Protein AF-A0A9E0UYW6-F1 (afdb_monomer)

Structure (mmCIF, N/CA/C/O backbone):
data_AF-A0A9E0UYW6-F1
#
_entry.id   AF-A0A9E0UYW6-F1
#
loop_
_atom_site.group_PDB
_atom_site.id
_atom_site.type_symbol
_atom_site.label_atom_id
_atom_site.label_alt_id
_atom_site.label_comp_id
_atom_site.label_asym_id
_atom_site.label_entity_id
_atom_site.label_seq_id
_atom_site.pdbx_PDB_ins_code
_atom_site.Cartn_x
_atom_site.Cartn_y
_atom_site.Cartn_z
_atom_site.occupancy
_atom_site.B_iso_or_equiv
_atom_site.auth_seq_id
_atom_site.auth_comp_id
_atom_site.auth_asym_id
_atom_site.auth_atom_id
_atom_site.pdbx_PDB_model_num
ATOM 1 N N . TRP A 1 1 ? -3.439 10.040 4.494 1.00 89.31 1 TRP A N 1
ATOM 2 C CA . TRP A 1 1 ? -3.056 8.781 5.173 1.00 89.31 1 TRP A CA 1
ATOM 3 C C . TRP A 1 1 ? -3.060 7.593 4.221 1.00 89.31 1 TRP A C 1
ATOM 5 O O . TRP A 1 1 ? -1.986 7.087 3.965 1.00 89.31 1 TRP A O 1
ATOM 15 N N . VAL A 1 2 ? -4.200 7.174 3.647 1.00 91.94 2 VAL A N 1
ATOM 16 C CA . VAL A 1 2 ? -4.232 6.008 2.729 1.00 91.94 2 VAL A CA 1
ATOM 17 C C . VAL A 1 2 ? -3.283 6.191 1.539 1.00 91.94 2 VAL A C 1
ATOM 19 O O . VAL A 1 2 ? -2.475 5.313 1.262 1.00 91.94 2 VAL A O 1
ATOM 22 N N . VAL A 1 3 ? -3.342 7.355 0.879 1.00 94.12 3 VAL A N 1
ATOM 23 C CA . VAL A 1 3 ? -2.439 7.701 -0.234 1.00 94.12 3 VAL A CA 1
ATOM 24 C C . VAL A 1 3 ? -0.979 7.660 0.213 1.00 94.12 3 VAL A C 1
ATOM 26 O O . VAL A 1 3 ? -0.189 6.973 -0.416 1.00 94.12 3 VAL A O 1
ATOM 29 N N . GLU A 1 4 ? -0.647 8.315 1.329 1.00 93.44 4 GLU A N 1
ATOM 30 C CA . GLU A 1 4 ? 0.700 8.288 1.918 1.00 93.44 4 GLU A CA 1
ATOM 31 C C . GLU A 1 4 ? 1.199 6.859 2.152 1.00 93.44 4 GLU A C 1
ATOM 33 O O . GLU A 1 4 ? 2.276 6.504 1.691 1.00 93.44 4 GLU A O 1
ATOM 38 N N . VAL A 1 5 ? 0.396 6.004 2.790 1.00 91.69 5 VAL A N 1
ATOM 39 C CA . VAL A 1 5 ? 0.756 4.601 3.045 1.00 91.69 5 VAL A CA 1
ATOM 40 C C . VAL A 1 5 ? 1.013 3.852 1.737 1.00 91.69 5 VAL A C 1
ATOM 42 O O . VAL A 1 5 ? 2.027 3.173 1.613 1.00 91.69 5 VAL A O 1
ATOM 45 N N . ILE A 1 6 ? 0.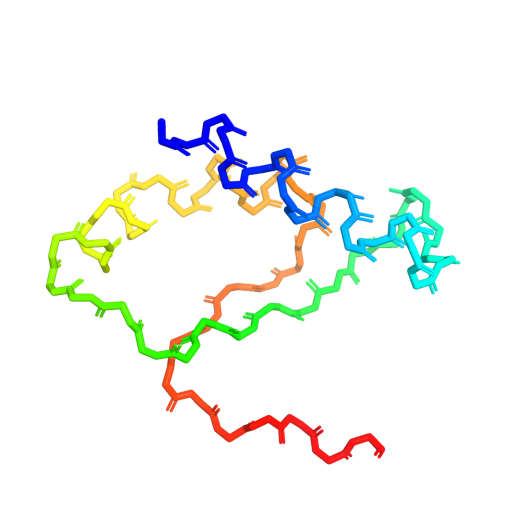142 4.003 0.735 1.00 93.94 6 ILE A N 1
ATOM 46 C CA . ILE A 1 6 ? 0.326 3.368 -0.580 1.00 93.94 6 ILE A CA 1
ATOM 47 C C . ILE A 1 6 ? 1.611 3.866 -1.255 1.00 93.94 6 ILE A C 1
ATOM 49 O O . ILE A 1 6 ? 2.355 3.061 -1.817 1.00 93.94 6 ILE A O 1
ATOM 53 N N . SER A 1 7 ? 1.878 5.172 -1.204 1.00 95.06 7 SER A N 1
ATOM 54 C CA . SER A 1 7 ? 3.087 5.775 -1.768 1.00 95.06 7 SER A CA 1
ATOM 55 C C . SER A 1 7 ? 4.348 5.238 -1.092 1.00 95.06 7 SER A C 1
A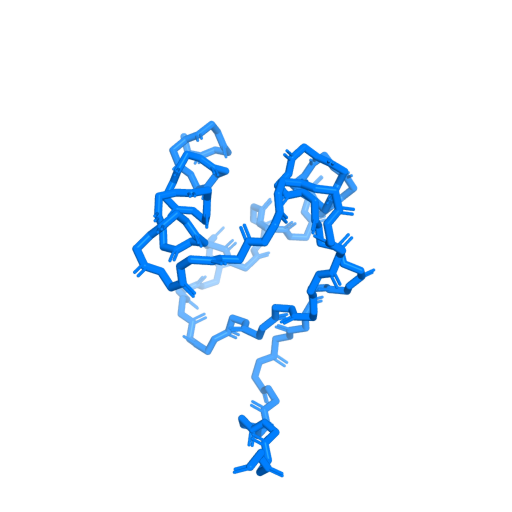TOM 57 O O . SER A 1 7 ? 5.271 4.826 -1.789 1.00 95.06 7 SER A O 1
ATOM 59 N N . GLN A 1 8 ? 4.355 5.154 0.241 1.00 93.00 8 GLN A N 1
ATOM 60 C CA . GLN A 1 8 ? 5.467 4.602 1.019 1.00 93.00 8 GLN A CA 1
ATOM 61 C C . GLN A 1 8 ? 5.718 3.125 0.684 1.00 93.00 8 GLN A C 1
ATOM 63 O O . GLN A 1 8 ? 6.849 2.738 0.409 1.00 93.00 8 GLN A O 1
ATOM 68 N N . ILE A 1 9 ? 4.665 2.303 0.602 1.00 92.25 9 ILE A N 1
ATOM 69 C CA . ILE A 1 9 ? 4.799 0.888 0.215 1.00 92.25 9 ILE A CA 1
ATOM 70 C C . ILE A 1 9 ? 5.421 0.759 -1.183 1.00 92.25 9 ILE A C 1
ATOM 72 O O . ILE A 1 9 ? 6.300 -0.073 -1.408 1.00 92.25 9 ILE A O 1
ATOM 76 N N . ARG A 1 10 ? 4.987 1.584 -2.143 1.00 93.25 10 ARG A N 1
ATOM 77 C CA . ARG A 1 10 ? 5.539 1.569 -3.506 1.00 93.25 10 ARG A CA 1
ATOM 78 C C . ARG A 1 10 ? 6.990 2.051 -3.560 1.00 93.25 10 ARG A C 1
ATOM 80 O O . ARG A 1 10 ? 7.749 1.489 -4.346 1.00 93.25 10 ARG A O 1
ATOM 87 N N . ALA A 1 11 ? 7.365 3.033 -2.740 1.00 94.12 11 ALA A N 1
ATOM 88 C CA . ALA A 1 11 ? 8.741 3.513 -2.630 1.00 94.12 11 ALA A CA 1
ATOM 89 C C . ALA A 1 11 ? 9.675 2.401 -2.132 1.00 94.12 11 ALA A C 1
ATOM 91 O O . ALA A 1 11 ? 10.621 2.053 -2.831 1.00 94.12 11 ALA A O 1
ATOM 92 N N . VAL A 1 12 ? 9.320 1.731 -1.029 1.00 92.38 12 VAL A N 1
ATOM 93 C CA . VAL A 1 12 ? 10.096 0.594 -0.498 1.00 92.38 12 VAL A CA 1
ATOM 94 C C . VAL A 1 12 ? 10.225 -0.528 -1.532 1.00 92.38 12 VAL A C 1
ATOM 96 O O . VAL A 1 12 ? 11.296 -1.098 -1.709 1.00 92.38 12 VAL A O 1
ATOM 99 N N . ARG A 1 13 ? 9.158 -0.839 -2.281 1.00 92.19 13 ARG A N 1
ATOM 100 C CA . ARG A 1 13 ? 9.231 -1.836 -3.367 1.00 92.19 13 ARG A CA 1
ATOM 101 C C . ARG A 1 13 ? 10.225 -1.438 -4.458 1.00 92.19 13 ARG A C 1
ATOM 103 O O . ARG A 1 13 ? 10.924 -2.307 -4.969 1.00 92.19 13 ARG A O 1
ATOM 110 N N . ALA A 1 14 ? 10.268 -0.158 -4.821 1.00 91.56 14 ALA A N 1
ATOM 111 C CA . ALA A 1 14 ? 11.219 0.346 -5.804 1.00 91.56 14 ALA A CA 1
ATOM 112 C C . ALA A 1 14 ? 12.659 0.280 -5.275 1.00 91.56 14 ALA A C 1
ATOM 114 O O . ALA A 1 14 ? 13.538 -0.183 -5.995 1.00 91.56 14 ALA A O 1
ATOM 115 N N . GLU A 1 15 ? 12.885 0.647 -4.011 1.00 94.62 15 GLU A N 1
ATOM 116 C CA . GLU A 1 15 ? 14.193 0.532 -3.345 1.00 94.62 15 GLU A CA 1
ATOM 117 C C . GLU A 1 15 ? 14.689 -0.919 -3.299 1.00 94.62 15 GLU A C 1
ATOM 119 O O . GLU A 1 15 ? 15.862 -1.196 -3.539 1.00 94.62 15 GLU A O 1
ATOM 124 N N . MET A 1 16 ? 13.773 -1.862 -3.077 1.00 92.94 16 MET A N 1
ATOM 125 C CA . MET A 1 16 ? 14.054 -3.298 -3.061 1.00 92.94 16 MET A CA 1
ATOM 126 C C . MET A 1 16 ? 14.086 -3.934 -4.464 1.00 92.94 16 MET A C 1
ATOM 128 O O . MET A 1 16 ? 14.144 -5.157 -4.575 1.00 92.94 16 MET A O 1
ATOM 132 N N . ASN A 1 17 ? 14.034 -3.137 -5.541 1.00 91.56 17 ASN A N 1
ATOM 133 C CA . ASN A 1 17 ? 14.001 -3.593 -6.939 1.00 91.56 17 ASN A CA 1
ATOM 134 C C . ASN A 1 17 ? 12.902 -4.637 -7.238 1.00 91.56 17 ASN A C 1
ATOM 136 O O . ASN A 1 17 ? 13.052 -5.501 -8.104 1.00 91.56 17 ASN A O 1
ATOM 140 N N . VAL A 1 18 ? 11.770 -4.564 -6.532 1.00 89.62 18 VAL A N 1
ATOM 141 C CA . VAL A 1 18 ? 10.643 -5.479 -6.732 1.00 89.62 18 VAL A CA 1
ATOM 142 C C . VAL A 1 18 ? 9.919 -5.117 -8.035 1.00 89.62 18 VAL A C 1
ATOM 144 O O . VAL A 1 18 ? 9.494 -3.968 -8.201 1.00 89.62 18 VAL A O 1
ATOM 147 N N . PRO A 1 19 ? 9.677 -6.080 -8.947 1.00 90.12 19 PRO A N 1
ATOM 148 C CA . PRO A 1 19 ? 8.974 -5.817 -10.196 1.00 90.12 19 PRO A CA 1
ATOM 149 C C . PRO A 1 19 ? 7.596 -5.163 -9.974 1.00 90.12 19 PRO A C 1
ATOM 151 O O . PRO A 1 19 ? 6.840 -5.596 -9.095 1.00 90.12 19 PRO A 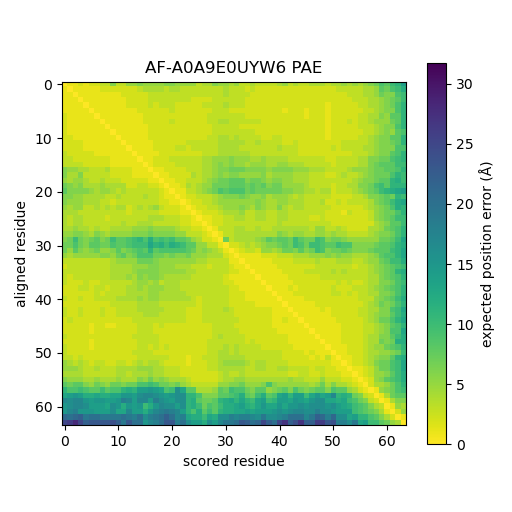O 1
ATOM 154 N N . PRO A 1 20 ? 7.186 -4.171 -10.787 1.00 84.06 20 PRO A N 1
ATOM 155 C CA . PRO A 1 20 ? 5.904 -3.479 -10.609 1.00 84.06 20 PRO A CA 1
ATOM 156 C C . PRO A 1 20 ? 4.672 -4.396 -10.624 1.00 84.06 20 PRO A C 1
ATOM 158 O O . PRO A 1 20 ? 3.675 -4.094 -9.972 1.00 84.06 20 PRO A O 1
ATOM 161 N N . ALA A 1 21 ? 4.744 -5.517 -11.348 1.00 86.94 21 ALA A N 1
ATOM 162 C CA . ALA A 1 21 ? 3.657 -6.486 -11.474 1.00 86.94 21 ALA A CA 1
ATOM 163 C C . ALA A 1 21 ? 3.600 -7.521 -10.335 1.00 86.94 21 ALA A C 1
ATOM 165 O O . ALA A 1 21 ? 2.564 -8.158 -10.155 1.00 86.94 21 ALA A O 1
ATOM 166 N N . ALA A 1 22 ? 4.683 -7.700 -9.572 1.00 90.69 22 ALA A N 1
ATOM 167 C CA . ALA A 1 22 ? 4.744 -8.713 -8.523 1.00 90.69 22 ALA A CA 1
ATOM 168 C C . ALA A 1 22 ? 3.838 -8.337 -7.344 1.00 90.69 22 ALA A C 1
ATOM 170 O O . ALA A 1 22 ? 3.906 -7.216 -6.841 1.00 90.69 22 ALA A O 1
ATOM 171 N N . GLN A 1 23 ? 3.019 -9.268 -6.864 1.00 89.75 23 GLN A N 1
ATOM 172 C CA . GLN A 1 23 ? 2.309 -9.079 -5.601 1.00 89.75 23 GLN A CA 1
ATOM 173 C C . GLN A 1 23 ? 3.139 -9.640 -4.450 1.00 89.75 23 GLN A C 1
ATOM 175 O O . GLN A 1 23 ? 3.669 -10.742 -4.562 1.00 89.75 23 GLN A O 1
ATOM 180 N N . ILE A 1 24 ? 3.241 -8.881 -3.360 1.00 88.75 24 ILE A N 1
ATOM 181 C CA . ILE A 1 24 ? 3.987 -9.277 -2.158 1.00 88.75 24 ILE A CA 1
ATOM 182 C C . ILE A 1 24 ? 3.060 -9.348 -0.948 1.00 88.75 24 ILE A C 1
ATOM 184 O O . ILE A 1 24 ? 2.068 -8.617 -0.879 1.00 88.75 24 ILE A O 1
ATOM 188 N N . ASP A 1 25 ? 3.379 -10.226 -0.006 1.00 90.00 25 ASP A N 1
ATOM 189 C CA . ASP A 1 25 ? 2.728 -10.253 1.299 1.00 90.00 25 ASP A CA 1
ATOM 190 C C . ASP A 1 25 ? 3.329 -9.147 2.177 1.00 90.00 25 ASP A C 1
ATOM 192 O O . ASP A 1 25 ? 4.548 -8.974 2.232 1.00 90.00 25 ASP A O 1
ATOM 196 N N . MET A 1 26 ? 2.470 -8.351 2.815 1.00 88.12 26 MET A N 1
ATOM 197 C CA . MET A 1 26 ? 2.883 -7.274 3.711 1.00 88.12 26 MET A CA 1
ATOM 198 C C . MET A 1 26 ? 2.483 -7.615 5.135 1.00 88.12 26 MET A C 1
ATOM 200 O O . MET A 1 26 ? 1.322 -7.918 5.397 1.00 88.12 26 MET A O 1
ATOM 204 N N . ILE A 1 27 ? 3.423 -7.458 6.062 1.00 87.50 27 ILE A N 1
ATOM 205 C CA . ILE A 1 27 ? 3.136 -7.521 7.491 1.00 87.50 27 ILE A CA 1
ATOM 206 C C . ILE A 1 27 ? 3.317 -6.134 8.085 1.00 87.50 27 ILE A C 1
ATOM 208 O O . ILE A 1 27 ? 4.390 -5.538 7.988 1.00 87.50 27 ILE A O 1
ATOM 212 N N . LEU A 1 28 ? 2.256 -5.620 8.700 1.00 84.00 28 LEU A N 1
ATOM 213 C CA . LEU A 1 28 ? 2.323 -4.426 9.522 1.00 84.00 28 LEU A CA 1
ATOM 214 C C . LEU A 1 28 ? 2.568 -4.844 10.973 1.00 84.00 28 LEU A C 1
ATOM 216 O O . LEU A 1 28 ? 1.690 -5.412 11.620 1.00 84.00 28 LEU A O 1
ATOM 220 N N . ASN A 1 29 ? 3.763 -4.535 11.470 1.00 82.31 29 ASN A N 1
ATOM 221 C CA . ASN A 1 29 ? 4.125 -4.727 12.869 1.00 82.31 29 ASN A CA 1
ATOM 222 C C . ASN A 1 29 ? 3.959 -3.407 13.624 1.00 82.31 29 ASN A C 1
ATOM 224 O O . ASN A 1 29 ? 4.588 -2.404 13.276 1.00 82.31 29 ASN A O 1
ATOM 228 N N . GLY A 1 30 ? 3.118 -3.407 14.660 1.00 74.75 30 GLY A N 1
ATOM 229 C CA . GLY A 1 30 ? 2.817 -2.213 15.445 1.00 74.75 30 GLY A CA 1
ATOM 230 C C . GLY A 1 30 ? 1.815 -1.266 14.773 1.00 74.75 30 GLY A C 1
ATOM 231 O O . GLY A 1 30 ? 0.974 -1.665 13.971 1.00 74.75 30 GLY A O 1
ATOM 232 N N . GLY A 1 31 ? 1.891 0.018 15.129 1.00 74.50 31 GLY A N 1
ATOM 233 C CA . GLY A 1 31 ? 0.861 1.007 14.808 1.00 74.50 31 GLY A CA 1
ATOM 234 C C . GLY A 1 31 ? -0.221 1.060 15.891 1.00 74.50 31 GLY A C 1
ATOM 235 O O . GLY A 1 31 ? -0.752 0.044 16.327 1.00 74.50 31 GLY A O 1
ATOM 236 N N . GLY A 1 32 ? -0.532 2.268 16.367 1.00 83.31 32 GLY A N 1
ATOM 237 C CA . GLY A 1 32 ? -1.566 2.457 17.388 1.00 83.31 32 GLY A CA 1
ATOM 238 C C . GLY A 1 32 ? -2.959 2.050 16.893 1.00 83.31 32 GLY A C 1
ATOM 239 O O . GLY A 1 32 ? -3.190 1.921 15.690 1.00 83.31 32 GLY A O 1
ATOM 240 N N . ALA A 1 33 ? -3.917 1.922 17.816 1.00 85.69 33 ALA A N 1
ATOM 241 C CA . ALA A 1 33 ? -5.284 1.470 17.522 1.00 85.69 33 ALA A CA 1
ATOM 242 C C . ALA A 1 33 ? -5.954 2.217 16.349 1.00 85.69 33 ALA A C 1
ATOM 244 O O . ALA A 1 33 ? -6.663 1.611 15.547 1.00 85.69 33 ALA A O 1
ATOM 245 N N . GLU A 1 34 ? -5.682 3.516 16.203 1.00 88.75 34 GLU A N 1
ATOM 246 C CA . GLU A 1 34 ? -6.207 4.334 15.105 1.00 88.75 34 GLU A CA 1
ATOM 247 C C . GLU A 1 34 ? -5.621 3.953 13.735 1.00 88.75 34 GLU A C 1
ATOM 249 O O . GLU A 1 34 ? -6.339 3.918 12.735 1.00 88.75 34 GLU A O 1
ATOM 254 N N . VAL A 1 35 ? -4.328 3.623 13.671 1.00 88.00 35 VAL A N 1
ATOM 255 C CA . VAL A 1 35 ? -3.673 3.165 12.434 1.00 88.00 35 VAL A CA 1
ATOM 256 C C . VAL A 1 35 ? -4.253 1.818 12.023 1.00 88.00 35 VAL A C 1
ATOM 258 O O . VAL A 1 35 ? -4.631 1.646 10.866 1.00 88.00 35 VAL A O 1
ATOM 261 N N . SER A 1 36 ? -4.414 0.905 12.982 1.00 86.12 36 SER A N 1
ATOM 262 C CA . SER A 1 36 ? -5.028 -0.405 12.756 1.00 86.12 36 SER A CA 1
ATOM 263 C C . SER A 1 36 ? -6.469 -0.275 12.267 1.00 86.12 36 SER A C 1
ATOM 265 O O . SER A 1 36 ? -6.846 -0.903 11.280 1.00 86.12 36 SER A O 1
ATOM 267 N N . ARG A 1 37 ? -7.268 0.605 12.883 1.00 89.88 37 ARG A N 1
ATOM 268 C CA . ARG A 1 37 ? -8.651 0.865 12.463 1.00 89.88 37 ARG A CA 1
ATOM 269 C C . ARG A 1 37 ? -8.722 1.410 11.036 1.00 89.88 37 ARG A C 1
ATOM 271 O O . ARG A 1 37 ? -9.541 0.942 10.244 1.00 89.88 37 ARG A O 1
ATOM 278 N N . ARG A 1 38 ? -7.868 2.376 10.685 1.00 91.44 38 ARG A N 1
ATOM 279 C CA . ARG A 1 38 ? -7.809 2.937 9.324 1.00 91.44 38 ARG A CA 1
ATOM 280 C C . ARG A 1 38 ? -7.324 1.912 8.300 1.00 91.44 38 ARG A C 1
ATOM 282 O O . ARG A 1 38 ? -7.857 1.883 7.193 1.00 91.44 38 ARG A O 1
ATOM 289 N N . LEU A 1 39 ? -6.356 1.068 8.664 1.00 89.38 39 LEU A N 1
ATOM 290 C CA 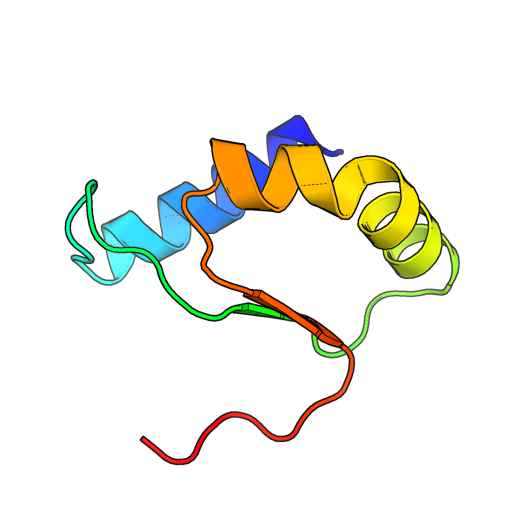. LEU A 1 39 ? -5.863 -0.005 7.803 1.00 89.38 39 LEU A CA 1
ATOM 291 C C . LEU A 1 39 ? -6.969 -1.007 7.491 1.00 89.38 39 LEU A C 1
ATOM 293 O O . LEU A 1 39 ? -7.192 -1.288 6.322 1.00 89.38 39 LEU A O 1
ATOM 297 N N . GLU A 1 40 ? -7.691 -1.493 8.503 1.00 90.25 40 GLU A N 1
ATOM 298 C CA . GLU A 1 40 ? -8.795 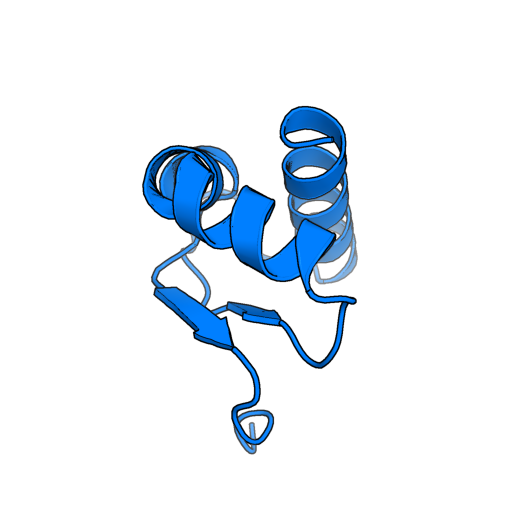-2.433 8.282 1.00 90.25 40 GLU A CA 1
ATOM 299 C C . GLU A 1 40 ? -9.924 -1.797 7.464 1.00 90.25 40 GLU A C 1
ATOM 301 O O . GLU A 1 40 ? -10.418 -2.406 6.520 1.00 90.25 40 GLU A O 1
ATOM 306 N N . THR A 1 41 ? -10.264 -0.532 7.738 1.00 94.00 41 THR A N 1
ATOM 307 C CA . THR A 1 41 ? -11.299 0.205 6.985 1.00 94.00 41 THR A CA 1
ATOM 308 C C . THR A 1 41 ? -10.958 0.341 5.495 1.00 94.00 41 THR A C 1
ATOM 310 O O . THR A 1 41 ? -11.850 0.353 4.650 1.00 94.00 41 THR A O 1
ATOM 313 N N . HIS A 1 42 ? -9.671 0.450 5.148 1.00 94.06 42 HIS A N 1
ATOM 314 C CA . HIS A 1 42 ? -9.212 0.687 3.774 1.00 94.06 42 HIS A CA 1
ATOM 315 C C . HIS A 1 42 ? -8.390 -0.470 3.188 1.00 94.06 42 HIS A C 1
ATOM 317 O O . HIS A 1 42 ? -7.731 -0.296 2.159 1.00 94.06 42 HIS A O 1
ATOM 323 N N . ARG A 1 43 ? -8.444 -1.651 3.812 1.00 91.38 43 ARG A N 1
ATOM 324 C CA . ARG A 1 43 ? -7.636 -2.835 3.483 1.00 91.38 43 ARG A CA 1
ATOM 325 C C . ARG A 1 43 ? -7.706 -3.191 2.001 1.00 91.38 43 ARG A C 1
ATOM 327 O O . ARG A 1 43 ? -6.675 -3.383 1.359 1.00 91.38 43 ARG A O 1
ATOM 334 N N . ASP A 1 44 ? -8.909 -3.220 1.444 1.00 92.69 44 ASP A N 1
ATOM 335 C CA . ASP A 1 44 ? -9.167 -3.545 0.040 1.00 92.69 44 ASP A CA 1
ATOM 336 C C . ASP A 1 44 ? -8.532 -2.563 -0.953 1.00 92.69 44 ASP A C 1
ATOM 338 O O . ASP A 1 44 ? -8.016 -2.970 -2.001 1.00 92.69 44 ASP A O 1
ATOM 342 N N . LEU A 1 45 ? -8.571 -1.268 -0.629 1.00 94.19 45 LEU A N 1
ATOM 343 C CA . LEU A 1 45 ? -7.987 -0.212 -1.455 1.00 94.19 45 LEU A CA 1
ATOM 344 C C . LEU A 1 45 ? -6.463 -0.263 -1.388 1.00 94.19 45 LEU A C 1
ATOM 346 O O . LEU A 1 45 ? -5.802 -0.229 -2.425 1.00 94.19 45 LEU A O 1
ATOM 350 N N . ILE A 1 46 ? -5.913 -0.391 -0.179 1.00 93.69 46 ILE A N 1
ATOM 351 C CA . ILE A 1 46 ? -4.468 -0.468 0.047 1.00 93.69 46 ILE A CA 1
ATOM 352 C C . ILE A 1 46 ? -3.898 -1.702 -0.652 1.00 93.69 46 ILE A C 1
ATOM 354 O O . ILE A 1 46 ? -2.946 -1.572 -1.413 1.00 93.69 46 ILE A O 1
ATOM 358 N N . THR A 1 47 ? -4.522 -2.871 -0.492 1.00 93.31 47 THR A N 1
ATOM 359 C CA . THR A 1 47 ? -4.046 -4.128 -1.093 1.00 93.31 47 THR A CA 1
ATOM 360 C C . THR A 1 47 ? -3.982 -4.037 -2.619 1.00 93.31 47 THR A C 1
ATOM 362 O O . THR A 1 47 ? -2.950 -4.338 -3.222 1.00 93.31 47 THR A O 1
ATOM 365 N N . ARG A 1 48 ? -5.050 -3.550 -3.268 1.00 92.69 48 ARG A N 1
ATOM 366 C CA . ARG A 1 48 ? -5.088 -3.426 -4.735 1.00 92.69 48 ARG A CA 1
ATOM 367 C C . ARG A 1 48 ? -4.111 -2.376 -5.252 1.00 92.69 48 ARG A C 1
ATOM 369 O O . ARG A 1 48 ? -3.340 -2.648 -6.173 1.00 92.69 48 ARG A O 1
ATOM 376 N N . LEU A 1 49 ? -4.135 -1.176 -4.676 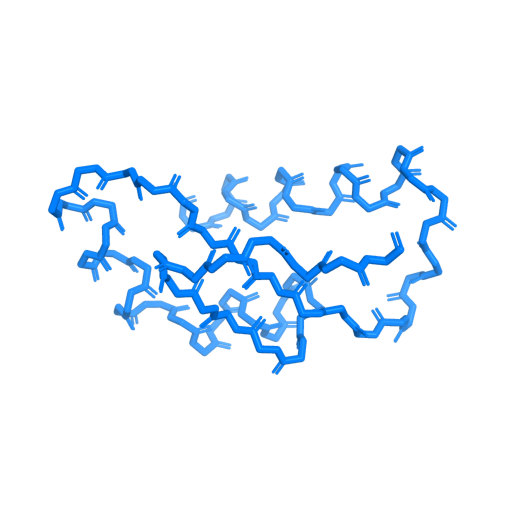1.00 93.81 49 LEU A N 1
ATOM 377 C CA . LEU A 1 49 ? -3.349 -0.056 -5.188 1.00 93.81 49 LEU A CA 1
ATOM 378 C C . LEU A 1 49 ? -1.861 -0.203 -4.862 1.00 93.81 49 LEU A C 1
ATOM 380 O O . LEU A 1 49 ? -1.026 0.150 -5.693 1.00 93.81 49 LEU A O 1
ATOM 384 N N . ALA A 1 50 ? -1.497 -0.771 -3.716 1.00 93.62 50 ALA A N 1
ATOM 385 C CA . ALA A 1 50 ? -0.101 -1.016 -3.363 1.00 93.62 50 ALA A CA 1
ATOM 386 C C . ALA A 1 50 ? 0.471 -2.321 -3.956 1.00 93.62 50 ALA A C 1
ATOM 388 O O . ALA A 1 50 ? 1.645 -2.609 -3.739 1.00 93.62 50 ALA A O 1
ATOM 389 N N . ARG A 1 51 ? -0.317 -3.073 -4.749 1.00 93.44 51 ARG A N 1
ATOM 390 C CA . ARG A 1 51 ? 0.070 -4.366 -5.352 1.00 93.44 51 ARG A CA 1
ATOM 391 C C . ARG A 1 51 ? 0.501 -5.389 -4.298 1.00 93.44 51 ARG A C 1
ATOM 393 O O . ARG A 1 51 ? 1.542 -6.027 -4.415 1.00 93.44 51 ARG A O 1
ATOM 400 N N . LEU A 1 52 ? -0.326 -5.553 -3.275 1.00 91.62 52 LEU A N 1
ATOM 401 C CA . LEU A 1 52 ? -0.121 -6.549 -2.231 1.00 91.62 52 LEU A CA 1
ATOM 402 C C . LEU A 1 52 ? -0.975 -7.784 -2.516 1.00 91.62 52 LEU A C 1
ATOM 404 O O . LEU A 1 52 ? -2.008 -7.697 -3.189 1.00 91.62 52 LEU A O 1
ATOM 408 N N . LYS A 1 53 ? -0.514 -8.940 -2.044 1.00 91.88 53 LYS A N 1
ATOM 409 C CA . LYS A 1 53 ? -1.274 -10.193 -2.068 1.00 91.88 53 LYS A CA 1
ATOM 410 C C . LYS A 1 53 ? -2.088 -10.323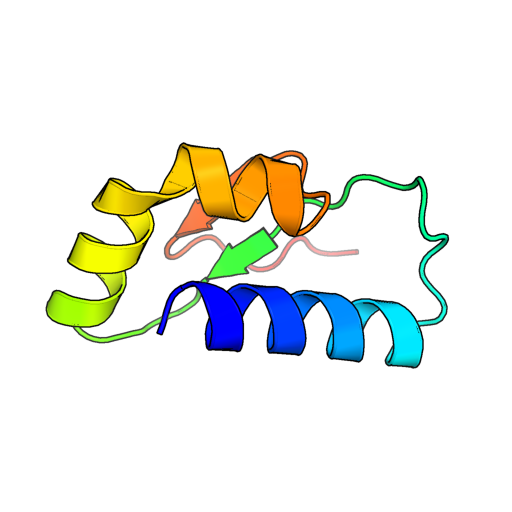 -0.785 1.00 91.88 53 LYS A C 1
ATOM 412 O O . LYS A 1 53 ? -3.297 -10.527 -0.846 1.00 91.88 53 LYS A O 1
ATOM 417 N N . THR A 1 54 ? -1.441 -10.116 0.355 1.00 88.25 54 THR A N 1
ATOM 418 C CA . THR A 1 54 ? -2.077 -10.048 1.669 1.00 88.25 54 THR A CA 1
ATOM 419 C C . THR A 1 54 ? -1.518 -8.880 2.480 1.00 88.25 54 THR A C 1
ATOM 421 O O . THR A 1 54 ? -0.420 -8.382 2.221 1.00 88.25 54 THR A O 1
ATOM 424 N N . VAL A 1 55 ? -2.312 -8.421 3.449 1.00 89.19 55 VAL A N 1
ATOM 425 C CA . VAL A 1 55 ? -1.884 -7.476 4.485 1.00 89.19 55 VAL A CA 1
ATOM 426 C C . VAL A 1 55 ? -2.191 -8.127 5.819 1.00 89.19 55 VAL A C 1
ATOM 428 O O . VAL A 1 55 ? -3.356 -8.313 6.163 1.00 89.19 55 VAL A O 1
ATOM 431 N N . GLU A 1 56 ? -1.176 -8.502 6.569 1.00 85.06 56 GLU A N 1
ATOM 432 C CA . GLU A 1 56 ? -1.339 -9.157 7.860 1.00 85.06 56 GLU A CA 1
ATOM 433 C C . GLU A 1 56 ? -0.778 -8.272 8.966 1.00 85.06 56 GLU A C 1
ATOM 435 O O . GLU A 1 56 ? 0.068 -7.410 8.728 1.00 85.06 56 GLU A O 1
ATOM 440 N N . ARG A 1 57 ? -1.321 -8.414 10.173 1.00 82.75 57 ARG A N 1
ATOM 441 C CA . ARG A 1 57 ? -0.900 -7.629 11.334 1.00 82.75 57 ARG A CA 1
ATOM 442 C C . ARG A 1 57 ? -0.282 -8.538 12.370 1.00 82.75 57 ARG A C 1
ATOM 444 O O . ARG A 1 57 ? -0.758 -9.657 12.546 1.00 82.75 57 ARG A O 1
ATOM 451 N N . ASP A 1 58 ? 0.741 -8.016 13.040 1.00 72.38 58 ASP A N 1
ATOM 452 C CA . ASP A 1 58 ? 1.350 -8.618 14.229 1.00 72.38 58 ASP A CA 1
ATOM 453 C C . ASP A 1 58 ? 1.781 -10.08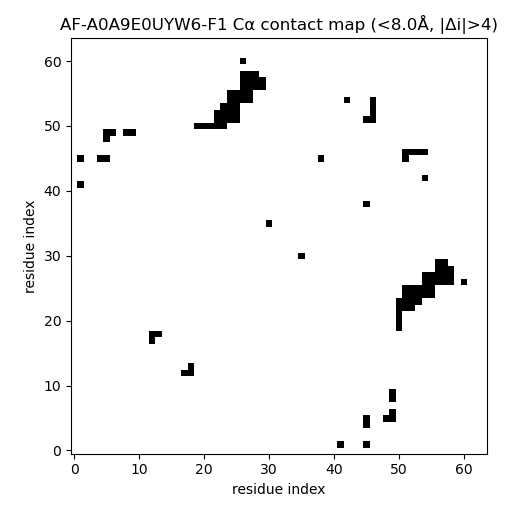3 14.024 1.00 72.38 58 ASP A C 1
ATOM 455 O O . ASP A 1 58 ? 1.742 -10.900 14.944 1.00 72.38 58 ASP A O 1
ATOM 459 N N . GLN A 1 59 ? 2.191 -10.424 12.799 1.00 68.38 59 GLN A N 1
ATOM 460 C CA . GLN A 1 59 ? 2.725 -11.740 12.474 1.00 68.38 59 GLN A CA 1
ATOM 461 C C . GLN A 1 59 ? 4.249 -11.729 12.503 1.00 68.38 59 GLN A C 1
ATOM 463 O O . GLN A 1 59 ? 4.900 -10.726 12.202 1.00 68.38 59 GLN A O 1
ATOM 468 N N . ALA A 1 60 ? 4.835 -12.871 12.860 1.00 61.91 60 ALA A N 1
ATOM 469 C CA . ALA A 1 60 ? 6.275 -13.043 12.777 1.00 61.91 60 ALA A CA 1
ATOM 470 C C . ALA A 1 60 ? 6.725 -12.803 11.329 1.00 61.91 60 ALA A C 1
ATOM 472 O O . ALA A 1 60 ? 6.177 -13.400 10.403 1.00 61.91 60 ALA A O 1
ATOM 473 N N . VAL A 1 61 ? 7.719 -11.926 11.141 1.00 62.94 61 VAL A N 1
ATOM 474 C CA . VAL A 1 61 ? 8.338 -11.691 9.829 1.00 62.94 61 VAL A CA 1
ATOM 475 C C . VAL A 1 61 ? 8.718 -13.055 9.227 1.00 62.94 61 VAL A C 1
ATOM 477 O O . VAL A 1 61 ? 9.403 -13.824 9.913 1.00 62.94 61 VAL A O 1
ATOM 480 N N . PRO A 1 62 ? 8.266 -13.388 7.999 1.00 61.41 62 PRO A N 1
ATOM 481 C CA . PRO A 1 62 ? 8.567 -14.654 7.366 1.00 61.41 62 PRO A CA 1
ATOM 482 C C . PRO A 1 62 ? 10.076 -14.809 7.329 1.00 61.41 62 PRO A C 1
ATOM 484 O O . PRO A 1 62 ? 10.786 -13.905 6.887 1.00 61.41 62 PRO A O 1
ATOM 487 N N . LYS A 1 63 ? 10.566 -15.943 7.829 1.00 50.28 63 LYS A N 1
ATOM 488 C CA . LYS A 1 63 ? 11.971 -16.306 7.678 1.00 50.28 63 LYS A CA 1
ATOM 489 C C . LYS A 1 63 ? 12.192 -16.637 6.203 1.00 50.28 63 LYS A C 1
ATOM 491 O O . LYS A 1 63 ? 11.922 -17.761 5.786 1.00 50.28 63 LYS A O 1
ATOM 496 N N . GLY A 1 64 ? 12.551 -15.615 5.433 1.00 49.38 64 GLY A N 1
ATOM 497 C CA . GLY A 1 64 ? 13.148 -15.739 4.107 1.00 49.38 64 GLY A CA 1
ATOM 498 C C . GLY A 1 64 ? 14.630 -16.032 4.231 1.00 49.38 64 GLY A C 1
ATOM 499 O O . GLY A 1 64 ? 15.262 -15.422 5.125 1.00 49.38 64 GLY A O 1
#

Radius of gyration: 11.58 Å; Cα contacts (8 Å, |Δi|>4): 56; chains: 1; bounding box: 26×25×29 Å

Foldseek 3Di:
DLVVLLVVLLVVCVVVVNDPQDAAEAEDEDDDPVVVVVCVVCVVVSCVSSRHPYYHYPDDDPPD

Secondary structure (DSSP, 8-state):
-HHHHHHHHHHHHHHTT--TT--EEEEE----HHHHHHHH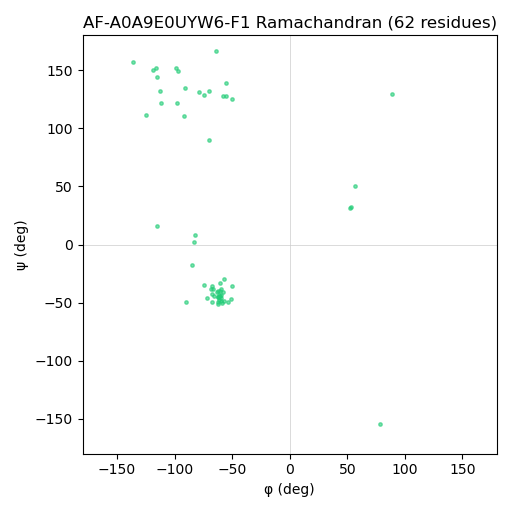HTHHHHHHHTTEEEEEESPPPP--

Mean predicted aligned error: 4.57 Å

Nearest PDB structures (foldseek):
  4xkz-assembly1_A  TM=8.610E-01  e=2.100E-03  Pseudomonas aeruginosa PAO1
  7eot-assembly1_D  TM=3.887E-01  e=1.829E+00  Homo sapiens
  2c2y-assembly1_A-2  TM=3.224E-01  e=1.209E+00  Mycobacterium tuberculosis H37Rv
  7ehv-assembly1_A  TM=3.846E-01  e=2.584E+00  Homo sapiens
  7eb2-assembly1_D  TM=4.269E-01  e=8.363E+00  Homo sapiens

Solvent-accessible surface area (backbone atoms only — not comparable to full-atom values): 3925 Å² total; per-residue (Å²): 104,73,66,55,53,33,51,52,53,47,48,54,35,55,78,68,68,50,59,90,84,56,63,43,76,41,71,47,74,76,72,57,73,68,54,50,52,52,46,66,77,40,41,73,58,47,31,63,75,43,36,35,71,46,82,45,66,74,61,80,78,78,90,122

pLDDT: mean 86.78, std 10.29, range [49.38, 95.06]

Sequence (64 aa):
WVVEVISQIRAVRAEMNVPPAAQIDMILNGGGAEVSRRLETHRDLITRLARLKTVERDQAVPKG